Protein AF-S7WH31-F1 (afdb_monomer_lite)

Sequence (87 aa):
MPGIGFAPKAIGSIFGLQNTGDMTGPITEDIGVIVAKLNGIIPATEIADYTRYQNEITANASQRTGYMIMMAMEELAGVKDYRYKFF

Radius of gyration: 22.25 Å; chains: 1; bounding box: 48×41×50 Å

Foldseek 3Di:
DPPPPDDVVVVVQLVPDDDQQDKGDWDDDPVGTDIDGHNDDDDDDDDPDCVVVVVVVVVVVVVVVVVVVVVVVCVVVVPDDPVVVVD

Structure (mmCIF, N/CA/C/O backbone):
data_AF-S7WH31-F1
#
_entry.id   AF-S7WH31-F1
#
loop_
_atom_site.group_PDB
_atom_site.id
_atom_site.type_symbol
_atom_site.label_atom_id
_atom_site.label_alt_id
_atom_site.label_comp_id
_atom_site.label_asym_id
_atom_site.label_entity_id
_atom_site.label_seq_id
_atom_site.pdbx_PDB_ins_code
_atom_site.Cartn_x
_atom_site.Cartn_y
_atom_site.Cartn_z
_atom_site.occupancy
_atom_site.B_iso_or_equiv
_atom_site.auth_seq_id
_atom_site.auth_comp_id
_atom_site.auth_asym_id
_atom_site.auth_atom_id
_atom_site.pdbx_PDB_model_num
ATOM 1 N N . MET A 1 1 ? 1.721 -3.121 12.224 1.00 59.56 1 MET A N 1
ATOM 2 C CA . MET A 1 1 ? 1.178 -4.292 12.943 1.00 59.56 1 MET A CA 1
ATOM 3 C C . MET A 1 1 ? 2.230 -5.386 12.907 1.00 59.56 1 MET A C 1
ATOM 5 O O . MET A 1 1 ? 2.581 -5.801 11.806 1.00 59.56 1 MET A O 1
ATOM 9 N N . PRO A 1 2 ? 2.811 -5.784 14.047 1.00 60.69 2 PRO A N 1
ATOM 10 C CA . PRO A 1 2 ? 3.798 -6.860 14.065 1.00 60.69 2 PRO A CA 1
ATOM 11 C C . PRO A 1 2 ? 3.168 -8.171 13.568 1.00 60.69 2 PRO A C 1
ATOM 13 O O . PRO A 1 2 ? 2.043 -8.479 13.946 1.00 60.69 2 PRO A O 1
ATOM 16 N N . GLY A 1 3 ? 3.876 -8.925 12.723 1.00 69.06 3 GLY A N 1
ATOM 17 C CA . GLY A 1 3 ? 3.507 -10.302 12.354 1.00 69.06 3 GLY A CA 1
ATOM 18 C C . GLY A 1 3 ? 2.655 -10.503 11.093 1.00 69.06 3 GLY A C 1
ATOM 19 O O . GLY A 1 3 ? 2.497 -11.643 10.680 1.00 69.06 3 GLY A O 1
ATOM 20 N N . ILE A 1 4 ? 2.148 -9.444 10.450 1.00 68.38 4 ILE A N 1
ATOM 21 C CA . ILE A 1 4 ? 1.258 -9.569 9.270 1.00 68.38 4 ILE A CA 1
ATOM 22 C C . ILE A 1 4 ? 2.033 -9.540 7.933 1.00 68.38 4 ILE A C 1
ATOM 24 O O . ILE A 1 4 ? 1.523 -9.953 6.898 1.00 68.38 4 ILE A O 1
ATOM 28 N N . GLY A 1 5 ? 3.292 -9.091 7.935 1.00 76.75 5 GLY A N 1
ATOM 29 C CA . GLY A 1 5 ? 4.096 -9.019 6.712 1.00 76.75 5 GLY A CA 1
ATOM 30 C C . GLY A 1 5 ? 3.471 -8.101 5.652 1.00 76.75 5 GLY A C 1
ATOM 31 O O . GLY A 1 5 ? 3.005 -7.005 5.970 1.00 76.75 5 GLY A O 1
ATOM 32 N N . PHE A 1 6 ? 3.488 -8.537 4.390 1.00 82.88 6 PHE A N 1
ATOM 33 C CA . PHE A 1 6 ? 2.917 -7.806 3.258 1.00 82.88 6 PHE A CA 1
ATOM 34 C C . PHE A 1 6 ? 1.478 -8.271 2.983 1.00 82.88 6 PHE A C 1
ATOM 36 O O . PHE A 1 6 ? 1.276 -9.293 2.339 1.00 82.88 6 PHE A O 1
ATOM 43 N N . ALA A 1 7 ? 0.488 -7.51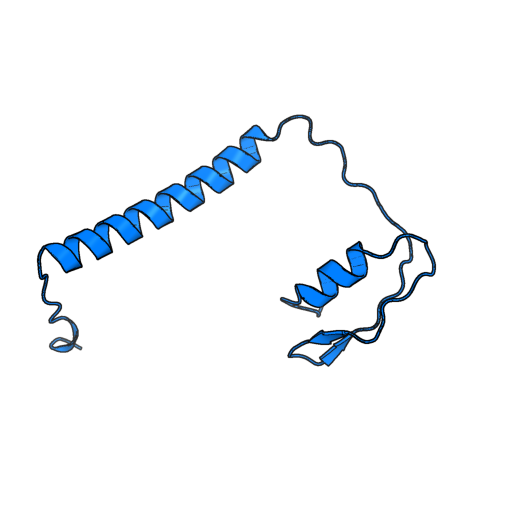3 3.468 1.00 87.81 7 ALA A N 1
ATOM 44 C CA . ALA A 1 7 ? -0.942 -7.836 3.354 1.00 87.81 7 ALA A CA 1
ATOM 45 C C . ALA A 1 7 ? -1.760 -6.603 2.908 1.00 87.81 7 ALA A C 1
ATOM 47 O O . ALA A 1 7 ? -2.425 -5.952 3.724 1.00 87.81 7 ALA A O 1
ATOM 48 N N . PRO A 1 8 ? -1.667 -6.190 1.631 1.00 88.88 8 PRO A N 1
ATOM 49 C CA . PRO A 1 8 ? -2.250 -4.932 1.164 1.00 88.88 8 PRO A CA 1
ATOM 50 C C . PRO A 1 8 ? -3.783 -4.905 1.247 1.00 88.88 8 PRO A C 1
ATOM 52 O O . PRO A 1 8 ? -4.352 -3.849 1.531 1.00 88.88 8 PRO A O 1
ATOM 55 N N . LYS A 1 9 ? -4.464 -6.045 1.052 1.00 90.38 9 LYS A N 1
ATOM 56 C CA . LYS A 1 9 ? -5.931 -6.123 1.165 1.00 90.38 9 LYS A CA 1
ATOM 57 C C . LYS A 1 9 ? -6.373 -5.952 2.615 1.00 90.38 9 LYS A C 1
ATOM 59 O O . LYS A 1 9 ? -7.299 -5.181 2.878 1.00 90.38 9 LYS A O 1
ATOM 64 N N . ALA A 1 10 ? -5.689 -6.612 3.549 1.00 90.62 10 ALA A N 1
ATOM 65 C CA . ALA A 1 10 ? -5.925 -6.443 4.977 1.00 90.62 10 ALA A CA 1
ATOM 66 C C . ALA A 1 10 ? -5.738 -4.992 5.420 1.00 90.62 10 ALA A C 1
ATOM 68 O O . ALA A 1 10 ? -6.628 -4.424 6.051 1.00 90.62 10 ALA A O 1
ATOM 69 N N . ILE A 1 11 ? -4.628 -4.365 5.026 1.00 90.38 11 ILE A N 1
ATOM 70 C CA . ILE A 1 11 ? -4.343 -2.964 5.358 1.00 90.38 11 ILE A CA 1
ATOM 71 C C . ILE A 1 11 ? -5.457 -2.054 4.828 1.00 90.38 11 ILE A C 1
ATOM 73 O O . ILE A 1 11 ? -6.049 -1.310 5.606 1.00 90.38 11 ILE A O 1
ATOM 77 N N . GLY A 1 12 ? -5.796 -2.143 3.539 1.00 90.19 12 GLY A N 1
ATOM 78 C CA . GLY A 1 12 ? -6.836 -1.297 2.945 1.00 90.19 12 GLY A CA 1
ATOM 79 C C . GLY A 1 12 ? -8.203 -1.464 3.612 1.00 90.19 12 GLY A C 1
ATOM 80 O O . GLY A 1 12 ? -8.865 -0.475 3.914 1.00 90.19 12 GLY A O 1
ATOM 81 N N . SER A 1 13 ? -8.598 -2.703 3.912 1.00 93.00 13 SER A N 1
ATOM 82 C CA . SER A 1 13 ? -9.881 -2.991 4.569 1.00 93.00 13 SER A CA 1
ATOM 83 C C . SER A 1 13 ? -9.958 -2.395 5.976 1.00 93.00 13 SER A C 1
ATOM 85 O O . SER A 1 13 ? -10.998 -1.880 6.371 1.00 93.00 13 SER A O 1
ATOM 87 N N . ILE A 1 14 ? -8.853 -2.437 6.725 1.00 91.88 14 ILE A N 1
ATOM 88 C CA . ILE A 1 14 ? -8.775 -1.879 8.081 1.00 91.88 14 ILE A CA 1
ATOM 89 C C . ILE A 1 14 ? -8.844 -0.351 8.047 1.00 91.88 14 ILE A C 1
ATOM 91 O O . ILE A 1 14 ? -9.582 0.240 8.831 1.00 91.88 14 ILE A O 1
ATOM 95 N N . PHE A 1 15 ? -8.110 0.292 7.133 1.00 91.19 15 PHE A N 1
ATOM 96 C CA . PHE A 1 15 ? -8.145 1.750 6.965 1.00 91.19 15 PHE A CA 1
ATOM 97 C C . PHE A 1 15 ? -9.470 2.267 6.381 1.00 91.19 15 PHE A C 1
ATOM 99 O O . PHE A 1 15 ? -9.735 3.463 6.455 1.00 91.19 15 PHE A O 1
ATOM 106 N N . GLY A 1 16 ? -10.307 1.385 5.826 1.00 90.81 16 GLY A N 1
ATOM 107 C CA . GLY A 1 16 ? -11.667 1.708 5.395 1.00 90.81 16 GLY A CA 1
ATOM 108 C C . GLY A 1 16 ? -12.708 1.741 6.523 1.00 90.81 16 GLY A C 1
ATOM 109 O O . GLY A 1 16 ? -13.825 2.198 6.284 1.00 90.81 16 GLY A O 1
ATOM 110 N N . LEU A 1 17 ? -12.377 1.268 7.732 1.00 94.19 17 LEU A N 1
ATOM 111 C CA . LEU A 1 17 ? -13.275 1.344 8.889 1.00 94.19 17 LEU A CA 1
ATOM 112 C C . LEU A 1 17 ? -13.417 2.795 9.360 1.00 94.19 17 LEU A C 1
ATOM 114 O O . LEU A 1 17 ? -12.435 3.533 9.421 1.00 94.19 17 LEU A O 1
ATOM 118 N N . GLN A 1 18 ? -14.638 3.199 9.711 1.00 89.69 18 GLN A N 1
ATOM 119 C CA . GLN A 1 18 ? -14.943 4.599 10.017 1.00 89.69 18 GLN A CA 1
ATOM 120 C C . GLN A 1 18 ? -15.086 4.854 11.515 1.00 89.69 18 GLN A C 1
ATOM 122 O O . GLN A 1 18 ? -14.609 5.876 12.008 1.00 89.69 18 GLN A O 1
ATOM 127 N N . ASN A 1 19 ? -15.716 3.936 12.251 1.00 92.44 19 ASN A N 1
ATOM 128 C CA . ASN A 1 19 ? -16.075 4.154 13.647 1.00 92.44 19 ASN A CA 1
ATOM 129 C C . ASN A 1 19 ? -15.301 3.224 14.576 1.00 92.44 19 ASN A C 1
ATOM 131 O O . ASN A 1 19 ? -15.130 2.033 14.315 1.00 92.44 19 ASN A O 1
ATOM 135 N N . THR A 1 20 ? -14.873 3.753 15.722 1.00 92.50 20 THR A N 1
ATOM 136 C CA . THR A 1 20 ? -14.322 2.922 16.795 1.00 92.50 20 THR A CA 1
ATOM 137 C C . THR A 1 20 ? -15.331 1.846 17.188 1.00 92.50 20 THR A C 1
ATOM 139 O O . THR A 1 20 ? -16.475 2.142 17.517 1.00 92.50 20 THR A O 1
ATOM 142 N N . GLY A 1 21 ? -14.887 0.594 17.197 1.00 93.19 21 GLY A N 1
ATOM 143 C CA . GLY A 1 21 ? -15.727 -0.573 17.425 1.00 93.19 21 GLY A CA 1
ATOM 144 C C . GLY A 1 21 ? -16.053 -1.351 16.157 1.00 93.19 21 GLY A C 1
ATOM 145 O O . GLY A 1 21 ? -16.313 -2.548 16.278 1.00 93.19 21 GLY A O 1
ATOM 146 N N . ASP A 1 22 ? -15.968 -0.725 14.979 1.00 95.94 22 ASP A N 1
ATOM 147 C CA . ASP A 1 22 ? -16.208 -1.402 13.707 1.00 95.94 22 ASP A CA 1
ATOM 148 C C . ASP A 1 22 ? -15.224 -2.557 13.525 1.00 95.94 22 ASP A C 1
ATOM 150 O O . ASP A 1 22 ? -14.059 -2.492 13.932 1.00 95.94 22 ASP A O 1
ATOM 154 N N . MET A 1 23 ? -15.707 -3.625 12.899 1.00 95.88 23 MET A N 1
ATOM 155 C CA . MET A 1 23 ? -14.911 -4.803 12.594 1.00 95.88 23 MET A CA 1
ATOM 156 C C . MET A 1 23 ? -14.871 -5.034 11.093 1.00 95.88 23 MET A C 1
ATOM 158 O O . MET A 1 23 ? -15.865 -4.840 10.394 1.00 95.88 23 MET A O 1
ATOM 162 N N . THR A 1 24 ? -13.727 -5.493 10.595 1.00 94.81 24 THR A N 1
ATOM 163 C CA . THR A 1 24 ? -13.660 -6.024 9.236 1.00 94.81 24 THR A CA 1
ATOM 164 C C . THR A 1 24 ? -14.417 -7.350 9.162 1.00 94.81 24 THR A C 1
ATOM 166 O O . THR A 1 24 ? -14.525 -8.082 10.149 1.00 94.81 24 THR A O 1
ATOM 169 N N . GLY A 1 25 ? -14.864 -7.719 7.961 1.00 94.44 25 GLY A N 1
ATOM 170 C CA . GLY A 1 25 ? -15.118 -9.129 7.666 1.00 94.44 25 GLY A CA 1
ATOM 171 C C . GLY A 1 25 ? -13.830 -9.966 7.762 1.00 94.44 25 GLY A C 1
ATOM 172 O O . GLY A 1 25 ? -12.743 -9.408 7.946 1.00 94.44 25 GLY A O 1
ATOM 173 N N . PRO A 1 26 ? -13.923 -11.300 7.631 1.00 93.69 26 PRO A N 1
ATOM 174 C CA . PRO A 1 26 ? -12.748 -12.152 7.492 1.00 93.69 26 PRO A CA 1
ATOM 175 C C . PRO A 1 26 ? -12.009 -11.825 6.191 1.00 93.69 26 PRO A C 1
ATOM 177 O O . PRO A 1 26 ? -12.589 -11.865 5.106 1.00 93.69 26 PRO A O 1
ATOM 180 N N . I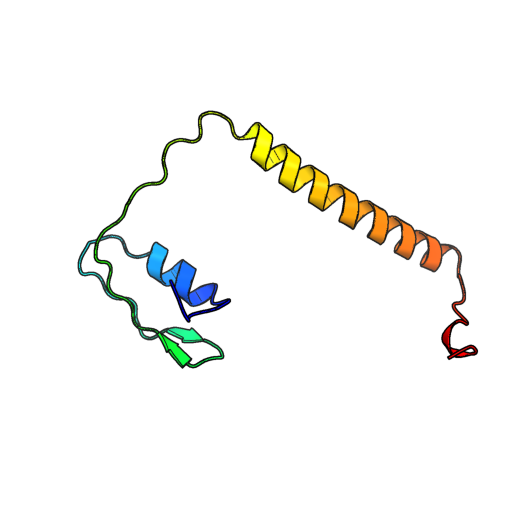LE A 1 27 ? -10.723 -11.504 6.305 1.00 92.81 27 ILE A N 1
ATOM 181 C CA . ILE A 1 27 ? -9.853 -11.158 5.179 1.00 92.81 27 ILE A CA 1
ATOM 182 C C . ILE A 1 27 ? -8.860 -12.291 4.988 1.00 92.81 27 ILE A C 1
ATOM 184 O O . ILE A 1 27 ? -8.047 -12.559 5.870 1.00 92.81 27 ILE A O 1
ATOM 188 N N . THR A 1 28 ? -8.931 -12.962 3.844 1.00 90.38 28 THR A N 1
ATOM 189 C CA . THR A 1 28 ? -7.986 -14.020 3.483 1.00 90.38 28 THR A CA 1
ATOM 190 C C . THR A 1 28 ? -6.713 -13.414 2.896 1.00 90.38 28 THR A C 1
ATOM 192 O O . THR A 1 28 ? -6.768 -12.693 1.899 1.00 90.38 28 THR A O 1
ATOM 195 N N . GLU A 1 29 ? -5.579 -13.743 3.501 1.00 87.19 29 GLU A N 1
ATOM 196 C CA . GLU A 1 29 ? -4.218 -13.451 3.049 1.00 87.19 29 GLU A CA 1
ATOM 197 C C . GLU A 1 29 ? -3.441 -14.771 2.911 1.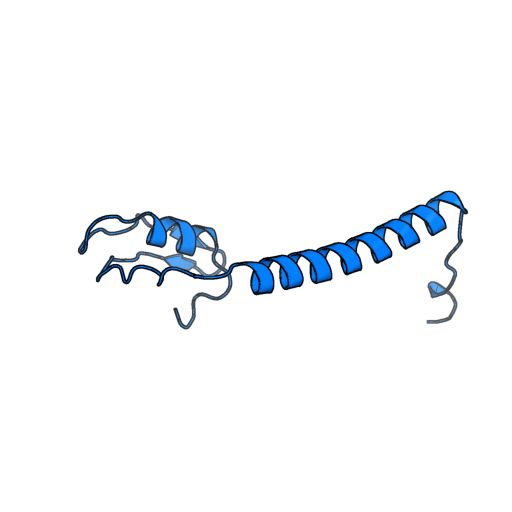00 87.19 29 GLU A C 1
ATOM 199 O O . GLU A 1 29 ? -3.856 -15.805 3.441 1.00 87.19 29 GLU A O 1
ATOM 204 N N . ASP A 1 30 ? -2.288 -14.747 2.241 1.00 81.75 30 ASP A N 1
ATOM 205 C CA . ASP A 1 30 ? -1.497 -15.960 1.954 1.00 81.75 30 ASP A CA 1
ATOM 206 C C . ASP A 1 30 ? -1.070 -16.732 3.217 1.00 81.75 30 ASP A C 1
ATOM 208 O O . ASP A 1 30 ? -0.874 -17.945 3.186 1.00 81.75 30 ASP A O 1
ATOM 212 N N . ILE A 1 31 ? -0.949 -16.029 4.345 1.00 78.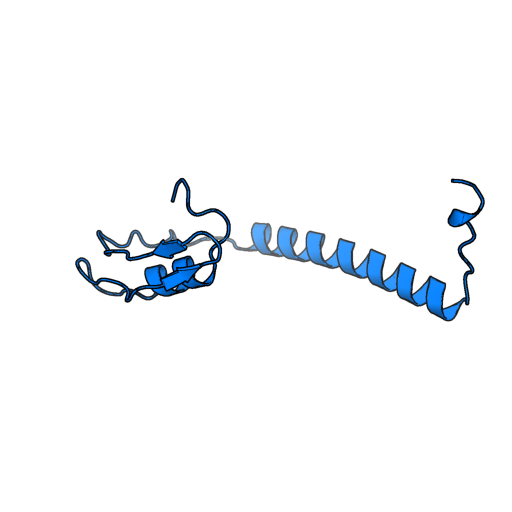06 31 ILE A N 1
ATOM 213 C CA . ILE A 1 31 ? -0.523 -16.573 5.643 1.00 78.06 31 ILE A CA 1
ATOM 214 C C . ILE A 1 31 ? -1.679 -16.808 6.628 1.00 78.06 31 ILE A C 1
ATOM 216 O O . ILE A 1 31 ? -1.432 -17.242 7.754 1.00 78.06 31 ILE A O 1
ATOM 220 N N . GLY A 1 32 ? -2.935 -16.548 6.244 1.00 86.12 32 GLY A N 1
ATOM 221 C CA . GLY A 1 32 ? -4.093 -16.850 7.088 1.00 86.12 32 GLY A CA 1
ATOM 222 C C . GLY A 1 32 ? -5.290 -15.919 6.915 1.00 86.12 32 GLY A C 1
ATOM 223 O O . GLY A 1 32 ? -5.405 -15.173 5.947 1.00 86.12 32 GLY A O 1
ATOM 224 N N . VAL A 1 33 ? -6.210 -15.978 7.880 1.00 91.00 33 VAL A N 1
ATOM 225 C CA . VAL A 1 33 ? -7.411 -15.133 7.915 1.00 91.00 33 VAL A CA 1
ATOM 226 C C . VAL A 1 33 ? -7.271 -14.083 9.008 1.00 91.00 33 VAL A C 1
ATOM 228 O O . VAL A 1 33 ? -6.964 -14.404 10.155 1.00 91.00 33 VAL A O 1
ATOM 231 N N . ILE A 1 34 ? -7.528 -12.830 8.650 1.00 90.94 34 ILE A N 1
ATOM 232 C CA . ILE A 1 34 ? -7.419 -11.670 9.532 1.00 90.94 34 ILE A CA 1
ATOM 233 C C . ILE A 1 34 ? -8.817 -11.117 9.799 1.00 90.94 34 ILE A C 1
ATOM 235 O O . ILE A 1 34 ? -9.605 -10.913 8.877 1.00 90.94 34 ILE A O 1
ATOM 239 N N . VAL A 1 35 ? -9.110 -10.843 11.069 1.00 93.25 35 VAL A N 1
ATOM 240 C CA . VAL A 1 35 ? -10.271 -10.061 11.505 1.00 93.25 35 VAL A CA 1
ATOM 241 C C . VAL A 1 35 ? -9.752 -8.967 12.422 1.00 93.25 35 VAL A C 1
ATOM 243 O O . VAL A 1 35 ? -9.052 -9.250 13.395 1.00 93.25 35 VAL A O 1
ATOM 246 N N . ALA A 1 36 ? -10.073 -7.719 12.108 1.00 92.44 36 ALA A N 1
ATOM 247 C CA . ALA A 1 36 ? -9.595 -6.565 12.851 1.00 92.44 36 ALA A CA 1
ATOM 248 C C . ALA A 1 36 ? -10.763 -5.753 13.404 1.00 92.44 36 ALA A C 1
ATOM 250 O O . ALA A 1 36 ? -11.816 -5.664 12.779 1.00 92.44 36 ALA A O 1
ATOM 251 N N . LYS A 1 37 ? -10.547 -5.136 14.568 1.00 94.44 37 LYS A N 1
ATOM 252 C CA . LYS A 1 37 ? -11.464 -4.185 15.197 1.00 94.44 37 LYS A CA 1
ATOM 253 C C . LYS A 1 37 ? -10.791 -2.821 15.286 1.00 94.44 37 LYS A C 1
ATOM 255 O O . LYS A 1 37 ? -9.652 -2.727 15.751 1.00 94.44 37 LYS A O 1
ATOM 260 N N . LEU A 1 38 ? -11.494 -1.770 14.882 1.00 94.38 38 LEU A N 1
ATOM 261 C CA . LEU A 1 38 ? -11.007 -0.404 14.993 1.00 94.38 38 LEU A CA 1
ATOM 262 C C . LEU A 1 38 ? -11.075 0.055 16.454 1.00 94.38 38 LEU A C 1
ATOM 264 O O . LEU A 1 38 ? -12.154 0.199 17.019 1.00 94.38 38 LEU A O 1
ATOM 268 N N . ASN A 1 39 ? -9.922 0.301 17.074 1.00 93.00 39 ASN A N 1
ATOM 269 C CA . ASN A 1 39 ? -9.858 0.842 18.439 1.00 93.00 39 ASN A CA 1
ATOM 270 C C . ASN A 1 39 ? -9.827 2.379 18.469 1.00 93.00 39 ASN A C 1
ATOM 272 O O . ASN A 1 39 ? -10.147 2.980 19.490 1.00 93.00 39 ASN A O 1
ATOM 276 N N . GLY A 1 40 ? -9.438 3.006 17.361 1.00 91.31 40 GLY A N 1
ATOM 277 C CA . GLY A 1 40 ? -9.368 4.453 17.200 1.00 91.31 40 GLY A CA 1
ATOM 278 C C . GLY A 1 40 ? -8.572 4.828 15.952 1.00 91.31 40 GLY A C 1
ATOM 279 O O . GLY A 1 40 ? -7.741 4.046 15.488 1.00 91.31 40 GLY A O 1
ATOM 280 N N . ILE A 1 41 ? -8.834 6.020 15.414 1.00 88.31 41 ILE A N 1
ATOM 281 C CA . ILE A 1 41 ? -8.136 6.584 14.253 1.00 88.31 41 ILE A CA 1
ATOM 282 C C . ILE A 1 41 ? -7.255 7.729 14.744 1.00 88.31 41 ILE A C 1
ATOM 284 O O . ILE A 1 41 ? -7.747 8.681 15.346 1.00 88.31 41 ILE A O 1
ATOM 288 N N . ILE A 1 42 ? -5.954 7.642 14.473 1.00 87.94 42 ILE A N 1
ATOM 289 C CA . ILE A 1 42 ? -5.023 8.754 14.670 1.00 87.94 42 ILE A CA 1
ATOM 290 C C . ILE A 1 42 ? -4.839 9.401 13.294 1.00 87.94 42 ILE A C 1
ATOM 292 O O . ILE A 1 42 ? -4.253 8.759 12.418 1.00 87.94 42 ILE A O 1
ATOM 296 N N . PRO A 1 43 ? -5.367 10.616 13.057 1.00 83.12 43 PRO A N 1
ATOM 297 C CA . PRO A 1 43 ? -5.218 11.269 11.766 1.00 83.12 43 PRO A CA 1
ATOM 298 C C . PRO A 1 43 ? -3.741 11.549 11.492 1.00 83.12 43 PRO A C 1
ATOM 300 O O . PRO A 1 43 ? -2.979 11.898 12.398 1.00 83.12 43 PRO A O 1
ATOM 303 N N . ALA A 1 44 ? -3.337 11.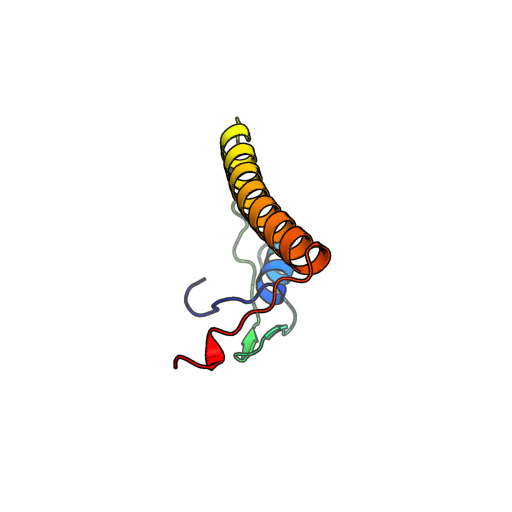397 10.231 1.00 82.12 44 ALA A N 1
ATOM 304 C CA . ALA A 1 44 ? -2.015 11.828 9.811 1.00 82.12 44 ALA A CA 1
ATOM 305 C C . ALA A 1 44 ? -1.881 13.340 10.042 1.00 82.12 44 ALA A C 1
ATOM 307 O O . ALA A 1 44 ? -2.805 14.105 9.765 1.00 82.12 44 ALA A O 1
ATOM 308 N N . THR A 1 45 ? -0.728 13.767 10.549 1.00 82.69 45 THR A N 1
ATOM 309 C CA . THR A 1 45 ? -0.400 15.191 10.639 1.00 82.69 45 THR A CA 1
ATOM 310 C C . THR A 1 45 ? -0.376 15.801 9.243 1.00 82.69 45 THR A C 1
ATOM 312 O O . THR A 1 45 ? 0.136 15.167 8.317 1.00 82.69 45 THR A O 1
ATOM 315 N N . GLU A 1 46 ? -0.862 17.035 9.093 1.00 80.31 46 GLU A N 1
ATOM 316 C CA . GLU A 1 46 ? -0.698 17.765 7.838 1.00 80.31 46 GLU A CA 1
ATOM 317 C C . GLU A 1 46 ? 0.789 17.861 7.485 1.00 80.31 46 GLU A C 1
ATOM 319 O O . GLU A 1 46 ? 1.615 18.357 8.255 1.00 80.31 46 GLU A O 1
ATOM 324 N N . ILE A 1 47 ? 1.143 17.340 6.313 1.00 79.12 47 ILE A N 1
ATOM 325 C CA . ILE A 1 47 ? 2.479 17.503 5.756 1.00 79.12 47 ILE A CA 1
ATOM 326 C C . ILE A 1 47 ? 2.512 18.895 5.126 1.00 79.12 47 ILE A C 1
ATOM 328 O O . ILE A 1 47 ? 1.863 19.130 4.111 1.00 79.12 47 ILE A O 1
ATOM 332 N N . ALA A 1 48 ? 3.269 19.809 5.734 1.00 72.56 48 ALA A N 1
ATOM 333 C CA . ALA A 1 48 ? 3.409 21.178 5.237 1.00 72.56 48 ALA A CA 1
ATOM 334 C C . ALA A 1 48 ? 4.134 21.252 3.878 1.00 72.56 48 ALA A C 1
ATOM 336 O O . ALA A 1 48 ? 3.882 22.170 3.103 1.00 72.56 48 ALA A O 1
ATOM 337 N N . ASP A 1 49 ? 5.019 20.291 3.581 1.00 82.44 49 ASP A N 1
ATOM 338 C CA . ASP A 1 49 ? 5.774 20.244 2.328 1.00 82.44 49 ASP A CA 1
ATOM 339 C C . ASP A 1 49 ? 5.958 18.804 1.818 1.00 82.44 49 ASP A C 1
ATOM 341 O O . ASP A 1 49 ? 6.593 17.957 2.456 1.00 82.44 49 ASP A O 1
ATOM 345 N N . TYR A 1 50 ? 5.404 18.535 0.635 1.00 86.56 50 TYR A N 1
ATOM 346 C CA . TYR A 1 50 ? 5.497 17.244 -0.045 1.00 86.56 50 TYR A CA 1
ATOM 347 C C . TYR A 1 50 ? 6.749 17.099 -0.922 1.00 86.56 50 TYR A C 1
ATOM 349 O O . TYR A 1 50 ? 7.013 15.998 -1.412 1.00 86.56 50 TYR A O 1
ATOM 357 N N . THR A 1 51 ? 7.544 18.158 -1.098 1.00 91.00 51 THR A N 1
ATOM 358 C CA . THR A 1 51 ? 8.698 18.215 -2.014 1.00 91.00 51 THR A CA 1
ATOM 359 C C . THR A 1 51 ? 9.682 17.080 -1.762 1.00 91.00 51 THR A C 1
ATOM 361 O O . THR A 1 51 ? 10.154 16.439 -2.699 1.00 91.00 51 THR A O 1
ATOM 364 N N . ARG A 1 52 ? 9.954 16.753 -0.493 1.00 87.44 52 ARG A N 1
ATOM 365 C CA . ARG A 1 52 ? 10.846 15.636 -0.145 1.00 87.44 52 ARG A CA 1
ATOM 366 C C . ARG A 1 52 ? 10.338 14.297 -0.691 1.00 87.44 52 ARG A C 1
ATOM 368 O O . ARG A 1 52 ? 11.110 13.558 -1.293 1.00 87.44 52 ARG A O 1
ATOM 375 N N . TYR A 1 53 ? 9.052 14.005 -0.505 1.00 86.69 53 TYR A N 1
ATOM 376 C CA . TYR A 1 53 ? 8.441 12.757 -0.970 1.00 86.69 53 TYR A CA 1
ATOM 377 C C . TYR A 1 53 ? 8.359 12.708 -2.497 1.00 86.69 53 TYR A C 1
ATOM 379 O O . TYR A 1 53 ? 8.642 11.677 -3.101 1.00 86.69 53 TYR A O 1
ATOM 387 N N . GLN A 1 54 ? 8.031 13.835 -3.133 1.00 88.81 54 GLN A N 1
ATOM 388 C CA . GLN A 1 54 ? 8.034 13.952 -4.592 1.00 88.81 54 GLN A CA 1
ATOM 389 C C . GLN A 1 54 ? 9.422 13.679 -5.174 1.00 88.81 54 GLN A C 1
ATOM 391 O O . GLN A 1 54 ? 9.546 12.907 -6.126 1.00 88.81 54 GLN A O 1
ATOM 396 N N . ASN A 1 55 ? 10.468 14.255 -4.579 1.00 93.88 55 ASN A N 1
ATOM 397 C CA . ASN A 1 55 ? 11.848 14.035 -5.003 1.00 93.88 55 ASN A CA 1
ATOM 398 C C . ASN A 1 55 ? 12.261 12.567 -4.859 1.00 93.88 55 ASN A C 1
ATOM 400 O O . ASN A 1 55 ? 12.882 12.019 -5.766 1.00 93.88 55 ASN A O 1
ATOM 404 N N . GLU A 1 56 ? 11.876 11.907 -3.766 1.00 91.12 56 GLU A N 1
ATOM 405 C CA . GLU A 1 56 ? 12.162 10.486 -3.550 1.00 91.12 56 GLU A CA 1
ATOM 406 C C . GLU A 1 56 ? 11.469 9.588 -4.587 1.00 91.12 56 GLU A C 1
ATOM 408 O O . GLU A 1 56 ? 12.104 8.710 -5.180 1.00 91.12 56 GLU A O 1
ATOM 413 N N . ILE A 1 57 ? 10.185 9.830 -4.863 1.00 92.25 57 ILE A N 1
ATOM 414 C CA . ILE A 1 57 ? 9.424 9.083 -5.876 1.00 92.25 57 ILE A CA 1
ATOM 415 C C . ILE A 1 57 ? 10.029 9.310 -7.267 1.00 92.25 57 ILE A C 1
ATOM 417 O O . ILE A 1 57 ? 10.228 8.356 -8.021 1.00 92.25 57 ILE A O 1
ATOM 421 N N . THR A 1 58 ? 10.377 10.556 -7.586 1.00 94.19 58 THR A N 1
ATOM 422 C CA . THR A 1 58 ? 10.963 10.937 -8.879 1.00 94.19 58 THR A CA 1
ATOM 423 C C . THR A 1 58 ? 12.334 10.297 -9.075 1.00 94.19 58 THR A C 1
ATOM 425 O O . THR A 1 58 ? 12.598 9.719 -10.127 1.00 94.19 58 THR A O 1
ATOM 428 N N . ALA A 1 59 ? 13.198 10.325 -8.058 1.00 93.25 59 ALA A N 1
ATOM 429 C CA . ALA A 1 59 ? 14.518 9.703 -8.115 1.00 93.25 59 ALA A CA 1
ATOM 430 C C . ALA A 1 59 ? 14.433 8.181 -8.320 1.00 93.25 59 ALA A C 1
ATOM 432 O O . ALA A 1 59 ? 15.196 7.620 -9.110 1.00 93.25 59 ALA A O 1
ATOM 433 N N . ASN A 1 60 ? 13.486 7.512 -7.655 1.00 90.31 60 ASN A N 1
ATOM 434 C CA . ASN A 1 60 ? 13.232 6.083 -7.845 1.00 90.31 60 ASN A CA 1
ATOM 435 C C . ASN A 1 60 ? 12.692 5.764 -9.248 1.00 90.31 60 ASN A C 1
ATOM 437 O O . ASN A 1 60 ? 13.120 4.787 -9.866 1.00 90.31 60 ASN A O 1
ATOM 441 N N . ALA A 1 61 ? 11.766 6.576 -9.762 1.00 90.31 61 ALA A N 1
ATOM 442 C CA . ALA A 1 61 ? 11.216 6.404 -11.104 1.00 90.31 61 ALA A CA 1
ATOM 443 C C . ALA A 1 61 ? 12.298 6.576 -12.181 1.00 90.31 61 ALA A C 1
ATOM 445 O O . ALA A 1 61 ? 12.431 5.720 -13.053 1.00 90.31 61 ALA A O 1
ATOM 446 N N . SER A 1 62 ? 13.129 7.616 -12.075 1.00 92.06 62 SER A N 1
ATOM 447 C CA . SER A 1 62 ? 14.220 7.894 -13.019 1.00 92.06 62 SER A CA 1
ATOM 448 C C . SER A 1 62 ? 15.219 6.741 -13.136 1.00 92.06 62 SER A C 1
ATOM 450 O O . SER A 1 62 ? 15.629 6.400 -14.245 1.00 92.06 62 SER A O 1
ATOM 452 N N . GLN A 1 63 ? 15.572 6.089 -12.022 1.00 89.19 63 GLN A N 1
ATOM 453 C CA . GLN A 1 63 ? 16.461 4.918 -12.039 1.00 89.19 63 GLN A CA 1
ATOM 454 C C . GLN A 1 63 ? 15.855 3.743 -12.819 1.00 89.19 63 GLN A C 1
ATOM 456 O O . GLN A 1 63 ? 16.533 3.136 -13.649 1.00 89.19 63 GLN A O 1
ATOM 461 N N . ARG A 1 64 ? 14.564 3.447 -12.608 1.00 91.56 64 ARG A N 1
ATOM 462 C CA . ARG A 1 64 ? 13.864 2.384 -13.353 1.00 91.56 64 ARG A CA 1
ATOM 463 C C . ARG A 1 64 ? 13.768 2.712 -14.838 1.00 91.56 64 ARG A C 1
ATOM 465 O O . ARG A 1 64 ? 13.982 1.833 -15.667 1.00 91.56 64 ARG A O 1
ATOM 472 N N . THR A 1 65 ? 13.481 3.967 -15.174 1.00 91.75 65 THR A N 1
ATOM 473 C CA . THR A 1 65 ? 13.398 4.427 -16.564 1.00 91.75 65 THR A CA 1
ATOM 474 C C . THR A 1 65 ? 14.729 4.256 -17.288 1.00 91.75 65 THR A C 1
ATOM 476 O O . THR A 1 65 ? 14.741 3.720 -18.391 1.00 91.75 65 THR A O 1
ATOM 479 N N . GLY A 1 66 ? 15.852 4.626 -16.663 1.00 89.38 66 GLY A N 1
ATOM 480 C CA . GLY A 1 66 ? 17.181 4.425 -17.250 1.00 89.38 66 GLY A CA 1
ATOM 481 C C . GLY A 1 66 ? 17.472 2.955 -17.570 1.00 89.38 66 GLY A C 1
ATOM 482 O O . GLY A 1 66 ? 17.933 2.643 -18.667 1.00 89.38 66 GLY A O 1
ATOM 483 N N . TYR A 1 67 ? 17.126 2.045 -16.656 1.00 90.50 67 TYR A N 1
ATOM 484 C CA . TYR A 1 67 ? 17.268 0.605 -16.882 1.00 90.50 67 TYR A CA 1
ATOM 485 C C . TYR A 1 67 ? 16.396 0.099 -18.041 1.00 90.50 67 TYR A C 1
ATOM 487 O O . TYR A 1 67 ? 16.882 -0.621 -18.911 1.00 90.50 67 TYR A O 1
ATOM 495 N N . MET A 1 68 ? 15.125 0.509 -18.097 1.00 91.62 68 MET A N 1
ATOM 496 C CA . MET A 1 68 ? 14.216 0.113 -19.180 1.00 91.62 68 MET A CA 1
ATOM 497 C C . MET A 1 68 ? 14.663 0.649 -20.545 1.00 91.62 68 MET A C 1
ATOM 499 O O . MET A 1 68 ? 14.572 -0.075 -21.532 1.00 91.62 68 MET A O 1
ATOM 503 N N . ILE A 1 69 ? 15.183 1.881 -20.604 1.00 91.69 69 ILE A N 1
ATOM 504 C CA . ILE A 1 69 ? 15.749 2.453 -21.834 1.00 91.69 69 ILE A CA 1
ATOM 505 C C . ILE A 1 69 ? 16.936 1.616 -22.310 1.00 91.69 69 ILE A C 1
ATOM 507 O O . ILE A 1 69 ? 17.000 1.278 -23.487 1.00 91.69 69 ILE A O 1
ATOM 511 N N . MET A 1 70 ? 17.849 1.249 -21.410 1.00 89.19 70 MET A N 1
ATOM 512 C CA . MET A 1 70 ? 19.005 0.420 -21.753 1.00 89.19 70 MET A CA 1
ATOM 513 C C . MET A 1 70 ? 18.579 -0.945 -22.305 1.00 89.19 70 MET A C 1
ATOM 515 O O . MET A 1 70 ? 19.050 -1.326 -23.371 1.00 89.19 70 MET A O 1
ATOM 519 N N . MET A 1 71 ? 17.637 -1.633 -21.650 1.00 89.25 71 MET A N 1
ATOM 520 C CA . MET A 1 71 ? 17.108 -2.907 -22.156 1.00 89.25 71 MET A CA 1
ATOM 521 C C . MET A 1 71 ? 16.471 -2.762 -23.544 1.00 89.25 71 MET A C 1
ATOM 523 O O . MET A 1 71 ? 16.749 -3.559 -24.434 1.00 89.25 71 MET A O 1
ATOM 527 N N . ALA A 1 72 ? 15.656 -1.722 -23.753 1.00 90.00 72 A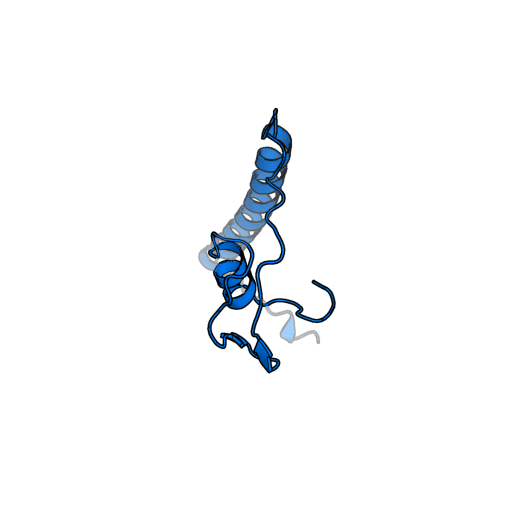LA A N 1
ATOM 528 C CA . ALA A 1 72 ? 15.026 -1.469 -25.048 1.00 90.00 72 ALA A CA 1
ATOM 529 C C . ALA A 1 72 ? 16.058 -1.134 -26.142 1.00 90.00 72 ALA A C 1
ATOM 531 O O . ALA A 1 72 ? 15.896 -1.529 -27.295 1.00 90.00 72 ALA A O 1
ATOM 532 N N . MET A 1 73 ? 17.137 -0.426 -25.792 1.00 89.94 73 MET A N 1
ATOM 533 C CA . MET A 1 73 ? 18.249 -0.156 -26.706 1.00 89.94 73 MET A CA 1
ATOM 534 C C . MET A 1 73 ? 19.027 -1.427 -27.060 1.00 89.94 73 MET A C 1
ATOM 536 O O . MET A 1 73 ? 19.369 -1.609 -28.226 1.00 89.94 73 MET A O 1
ATOM 540 N N . GLU A 1 74 ? 19.305 -2.300 -26.091 1.00 87.69 74 GLU A N 1
ATOM 541 C CA . GLU A 1 74 ? 19.969 -3.590 -26.320 1.00 87.69 74 GLU A CA 1
ATOM 542 C C . GLU A 1 74 ? 19.137 -4.502 -27.228 1.00 87.69 74 GLU A C 1
ATOM 544 O O . GLU A 1 74 ? 19.678 -5.107 -28.157 1.00 87.69 74 GLU A O 1
ATOM 549 N N . GLU A 1 75 ? 17.821 -4.546 -27.005 1.00 87.94 75 GLU A N 1
ATOM 550 C CA . GLU A 1 75 ? 16.871 -5.268 -27.852 1.00 87.94 75 GLU A CA 1
ATOM 551 C C . GLU A 1 75 ? 16.870 -4.716 -29.285 1.00 87.94 75 GLU A C 1
ATOM 553 O O . GLU A 1 75 ? 17.053 -5.476 -30.238 1.00 87.94 75 GLU A O 1
ATOM 558 N N . LEU A 1 76 ? 16.754 -3.392 -29.450 1.00 89.56 76 LEU A N 1
ATOM 559 C CA . LEU A 1 76 ? 16.758 -2.738 -30.764 1.00 89.56 76 LEU A CA 1
ATOM 560 C C . LEU A 1 76 ? 18.084 -2.931 -31.514 1.00 89.56 76 LEU A C 1
ATOM 562 O O . LEU A 1 76 ? 18.089 -3.117 -32.731 1.00 89.56 76 LEU A O 1
ATOM 566 N N . ALA A 1 77 ? 19.210 -2.891 -30.802 1.00 88.94 77 ALA A N 1
ATOM 567 C CA . ALA A 1 77 ? 20.540 -3.107 -31.367 1.00 88.94 77 ALA A CA 1
ATOM 568 C C . ALA A 1 77 ? 20.851 -4.593 -31.635 1.00 88.94 77 ALA A C 1
ATOM 570 O O . ALA A 1 77 ? 21.900 -4.904 -32.203 1.00 88.94 77 ALA A O 1
ATOM 571 N N . GLY A 1 78 ? 19.963 -5.514 -31.244 1.00 84.56 78 GLY A N 1
ATOM 572 C CA . GLY A 1 78 ? 20.140 -6.952 -31.438 1.00 84.56 78 GLY A CA 1
ATOM 573 C C . GLY A 1 78 ? 21.315 -7.528 -30.645 1.00 84.56 78 GLY A C 1
ATOM 574 O O . GLY A 1 78 ? 21.990 -8.448 -31.124 1.00 84.56 78 GLY A O 1
ATOM 575 N N . VAL A 1 79 ? 21.598 -6.979 -29.459 1.00 80.69 79 VAL A N 1
ATOM 576 C CA . VAL A 1 79 ? 22.710 -7.418 -28.607 1.00 80.69 79 VAL A CA 1
ATOM 577 C C . VAL A 1 79 ? 22.496 -8.880 -28.206 1.00 80.69 79 VAL A C 1
ATOM 579 O O . VAL A 1 79 ? 21.477 -9.247 -27.628 1.00 80.69 79 VAL A O 1
ATOM 582 N N . LYS A 1 80 ? 23.471 -9.741 -28.520 1.00 78.31 80 LYS A N 1
ATOM 583 C CA . LYS A 1 80 ? 23.444 -11.161 -28.146 1.00 78.31 80 LYS A CA 1
ATOM 584 C C . LYS A 1 80 ? 24.246 -11.382 -26.873 1.00 78.31 80 LYS A C 1
ATOM 586 O O . LYS A 1 80 ? 25.462 -11.203 -26.867 1.00 78.31 80 LYS A O 1
ATOM 591 N N . ASP A 1 81 ? 23.568 -11.828 -25.825 1.00 74.38 81 ASP A N 1
ATOM 592 C CA . ASP A 1 81 ? 24.199 -12.191 -24.564 1.00 74.38 81 ASP A CA 1
ATOM 593 C C . ASP A 1 81 ? 24.694 -13.649 -24.590 1.00 74.38 81 ASP A C 1
ATOM 595 O O . ASP A 1 81 ? 23.912 -14.596 -24.691 1.00 74.38 81 ASP A O 1
ATOM 599 N N . TYR A 1 82 ? 26.013 -13.840 -24.505 1.00 78.56 82 TYR A N 1
ATOM 600 C CA . TYR A 1 82 ? 26.654 -15.159 -24.434 1.00 78.56 82 TYR A CA 1
ATOM 601 C C . TYR A 1 82 ? 27.228 -15.480 -23.049 1.00 78.56 82 TYR A C 1
ATOM 603 O O . TYR A 1 82 ? 27.998 -16.432 -22.923 1.00 78.56 82 TYR A O 1
ATOM 611 N N . ARG A 1 83 ? 26.879 -14.722 -22.000 1.00 73.56 83 ARG A N 1
ATOM 612 C CA . ARG A 1 83 ? 27.422 -14.916 -20.641 1.00 73.56 83 ARG A CA 1
ATOM 613 C C . ARG A 1 83 ? 27.177 -16.322 -20.093 1.00 73.56 83 ARG A C 1
ATOM 615 O O . ARG A 1 83 ? 28.033 -16.838 -19.387 1.00 73.56 83 ARG A O 1
ATOM 622 N N . TYR A 1 84 ? 26.093 -16.982 -20.507 1.00 71.75 84 TYR A N 1
ATOM 623 C CA . TYR A 1 84 ? 25.797 -18.385 -20.176 1.00 71.75 84 TYR A CA 1
ATOM 624 C C . TYR A 1 84 ? 26.863 -19.397 -20.641 1.00 71.75 84 TYR A C 1
ATOM 626 O O . TYR A 1 84 ? 26.803 -20.554 -20.258 1.00 71.75 84 TYR A O 1
ATOM 634 N N . LYS A 1 85 ? 27.807 -19.008 -21.510 1.00 68.69 85 LYS A N 1
ATOM 635 C CA . LYS A 1 85 ? 28.901 -19.884 -21.964 1.00 68.69 85 LYS A CA 1
ATOM 636 C C . LYS A 1 85 ? 30.122 -19.864 -21.041 1.00 68.69 85 LYS A C 1
ATOM 638 O O . LYS A 1 85 ? 31.072 -20.597 -21.297 1.00 68.69 85 LYS A O 1
ATOM 643 N N . PHE A 1 86 ? 30.123 -19.004 -20.025 1.00 69.38 86 PHE A N 1
ATOM 644 C CA . PHE A 1 86 ? 31.255 -18.785 -19.122 1.00 69.38 86 PHE A CA 1
ATOM 645 C C . PHE A 1 86 ? 30.937 -19.127 -17.653 1.00 69.38 86 PHE A C 1
ATOM 647 O O . PHE A 1 86 ? 31.794 -18.921 -16.795 1.00 69.38 86 PHE A O 1
ATOM 654 N N . PHE A 1 87 ? 29.741 -19.662 -17.380 1.00 59.84 87 PHE A N 1
ATOM 655 C CA . PHE A 1 87 ? 29.266 -20.171 -16.086 1.00 59.84 87 PHE A CA 1
ATOM 656 C C . PHE A 1 87 ? 28.516 -21.485 -16.312 1.00 59.84 87 PHE A C 1
ATOM 658 O O . PHE A 1 87 ? 28.510 -22.319 -15.382 1.00 59.84 87 PHE A O 1
#

Secondary structure (DSSP, 8-state):
-TT--S-HHHHHHHHT--STT-B---EEETTEEE--B-----PPPP-S--HHHHHHHHHHHHHHHHHHHHHHHHHHTT----GGG--

Organism: NCBI:txid641524

pLDDT: mean 86.44, std 8.43, range [59.56, 95.94]